Protein AF-A0AAD2CTQ0-F1 (afdb_monomer)

Organism: NCBI:txid2856

Solvent-accessible surface area (backbone atoms only — not comparable to full-atom values): 7839 Å² total; per-residue (Å²): 118,67,69,63,54,55,52,49,55,52,50,51,51,52,48,54,50,50,55,51,52,42,52,53,44,52,51,52,34,53,56,39,53,56,50,34,72,79,44,73,81,45,61,66,50,56,47,50,40,54,53,41,53,52,50,40,54,52,51,49,55,51,49,53,52,50,40,51,54,40,39,73,75,71,44,95,62,76,82,55,66,67,70,72,66,58,81,77,80,79,75,65,82,69,64,93,64,73,72,68,76,76,77,79,84,76,81,84,75,86,72,79,84,83,82,74,88,76,86,82,88,86,90,135

Sequence (124 aa):
MEVAQGNLLLMEATYLELVSNIRALVQSNQDLEEALTAEPNDLDFQQAVKENTYIVLKKREQLVNLVTDMRRMGGNIDIPPDIQQMNLDLKGTAGDVTQEPVVANNLVRVEEEGTGGEEEGVYL

Radius of gyration: 32.65 Å; Cα contacts (8 Å, |Δi|>4): 57; chains: 1; bounding box: 119×20×51 Å

Structure (mmCIF, N/CA/C/O backbone):
data_AF-A0AAD2CTQ0-F1
#
_entry.id   AF-A0AAD2CTQ0-F1
#
loop_
_atom_site.group_PDB
_atom_site.id
_atom_site.type_symbol
_atom_site.label_atom_id
_atom_site.label_alt_id
_atom_site.label_comp_id
_atom_site.label_asym_id
_atom_site.label_entity_id
_atom_site.label_seq_id
_atom_site.pdbx_PDB_ins_code
_atom_site.Cartn_x
_atom_site.Cartn_y
_atom_site.Cartn_z
_atom_site.occupancy
_atom_site.B_iso_or_equiv
_atom_site.auth_seq_id
_atom_site.auth_comp_id
_atom_site.auth_asym_id
_atom_site.auth_atom_id
_atom_site.pdbx_PDB_model_num
ATOM 1 N N . MET A 1 1 ? 19.717 5.830 -28.059 1.00 56.06 1 MET A N 1
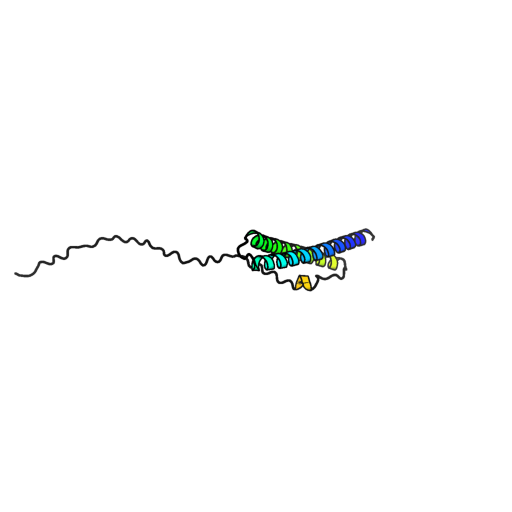ATOM 2 C CA . MET A 1 1 ? 19.821 4.582 -27.272 1.00 56.06 1 MET A CA 1
ATOM 3 C C . MET A 1 1 ? 19.869 4.875 -25.767 1.00 56.06 1 MET A C 1
ATOM 5 O O . MET A 1 1 ? 19.198 4.172 -25.032 1.00 56.06 1 MET A O 1
ATOM 9 N N . GLU A 1 2 ? 20.522 5.957 -25.314 1.00 60.03 2 GLU A N 1
ATOM 10 C CA . GLU A 1 2 ? 20.575 6.365 -23.887 1.00 60.03 2 GLU A CA 1
ATOM 11 C C . GLU A 1 2 ? 19.223 6.739 -23.247 1.00 60.03 2 GLU A C 1
ATOM 13 O O . GLU A 1 2 ? 18.988 6.419 -22.087 1.00 60.03 2 GLU A O 1
ATOM 18 N N . VAL A 1 3 ? 18.296 7.357 -23.992 1.00 63.41 3 VAL A N 1
ATOM 19 C CA . VAL A 1 3 ? 16.990 7.795 -23.446 1.00 63.41 3 VAL A CA 1
ATOM 20 C C . VAL A 1 3 ? 16.136 6.616 -22.952 1.00 63.41 3 VAL A C 1
ATOM 22 O O . VAL A 1 3 ? 15.470 6.716 -21.928 1.00 63.41 3 VAL A O 1
ATOM 25 N N . ALA A 1 4 ? 16.188 5.474 -23.644 1.00 62.91 4 ALA A N 1
ATOM 26 C CA . ALA A 1 4 ? 15.437 4.280 -23.253 1.00 62.91 4 ALA A CA 1
ATOM 27 C C . ALA A 1 4 ? 15.996 3.636 -21.969 1.00 62.91 4 ALA A C 1
ATOM 29 O O . ALA A 1 4 ? 15.225 3.166 -21.138 1.00 62.91 4 ALA A O 1
ATOM 30 N N . GLN A 1 5 ? 17.321 3.668 -21.778 1.00 62.62 5 GLN A N 1
ATOM 31 C CA . GLN A 1 5 ? 17.966 3.197 -20.547 1.00 62.62 5 GLN A CA 1
ATOM 32 C C . GLN A 1 5 ? 17.671 4.112 -19.353 1.00 62.62 5 GLN A C 1
ATOM 34 O O . GLN A 1 5 ? 17.350 3.611 -18.279 1.00 62.62 5 GLN A O 1
ATOM 39 N N . GLY A 1 6 ? 17.718 5.436 -19.537 1.00 69.62 6 GLY A N 1
ATOM 40 C CA . GLY A 1 6 ? 17.363 6.391 -18.480 1.00 69.62 6 GLY A CA 1
ATOM 41 C C . GLY A 1 6 ? 15.912 6.244 -18.007 1.00 69.62 6 GLY A C 1
ATOM 42 O O . GLY A 1 6 ? 15.646 6.276 -16.807 1.00 69.62 6 GLY A O 1
ATOM 43 N N . ASN A 1 7 ? 14.985 5.998 -18.938 1.00 79.50 7 ASN A N 1
ATOM 44 C CA . ASN A 1 7 ? 13.576 5.771 -18.614 1.00 79.50 7 ASN A CA 1
ATOM 45 C C . ASN A 1 7 ? 13.351 4.461 -17.846 1.00 79.50 7 ASN A C 1
ATOM 47 O O . ASN A 1 7 ? 12.545 4.438 -16.919 1.00 79.50 7 ASN A O 1
ATOM 51 N N . LEU A 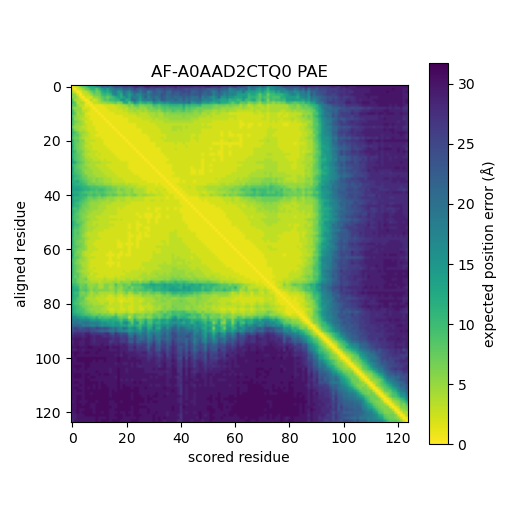1 8 ? 14.076 3.390 -18.185 1.00 83.00 8 LEU A N 1
ATOM 52 C CA . LEU A 1 8 ? 13.964 2.116 -17.472 1.00 83.00 8 LEU A CA 1
ATOM 53 C C . LEU A 1 8 ? 14.471 2.226 -16.027 1.00 83.00 8 LEU A C 1
ATOM 55 O O . LEU A 1 8 ? 13.784 1.777 -15.115 1.00 83.00 8 LEU A O 1
ATOM 59 N N . LEU A 1 9 ? 15.614 2.887 -15.808 1.00 86.25 9 LEU A N 1
ATOM 60 C CA . LEU A 1 9 ? 16.168 3.110 -14.465 1.00 86.25 9 LEU A CA 1
ATOM 61 C C . LEU A 1 9 ? 15.227 3.935 -13.578 1.00 86.25 9 LEU A C 1
ATOM 63 O O . LEU A 1 9 ? 15.067 3.641 -12.394 1.00 86.25 9 LEU A O 1
ATOM 67 N N . LEU A 1 10 ? 14.574 4.954 -14.147 1.00 89.00 10 LEU A N 1
ATOM 68 C CA . LEU A 1 10 ? 13.582 5.739 -13.415 1.00 89.00 10 LEU A CA 1
ATOM 69 C C . LEU A 1 10 ? 12.382 4.873 -13.006 1.00 89.00 10 LEU A C 1
ATOM 71 O O . LEU A 1 10 ? 11.926 4.953 -11.869 1.00 89.00 10 LEU A O 1
ATOM 75 N N . MET A 1 11 ? 11.907 4.010 -13.905 1.00 90.06 11 MET A N 1
ATOM 76 C CA . MET A 1 11 ? 10.794 3.101 -13.622 1.00 90.06 11 MET A CA 1
ATOM 77 C C . MET A 1 11 ? 11.160 2.034 -12.586 1.00 90.06 11 MET A C 1
ATOM 79 O O . MET A 1 11 ? 10.335 1.723 -11.731 1.00 90.06 11 MET A O 1
ATOM 83 N N . GLU A 1 12 ? 12.396 1.530 -12.592 1.00 89.81 12 GLU A N 1
ATOM 84 C CA . GLU A 1 12 ? 12.913 0.645 -11.539 1.00 89.81 12 GLU A CA 1
ATOM 85 C C . GLU A 1 12 ? 12.948 1.340 -10.171 1.00 89.81 12 GLU A C 1
ATOM 87 O O . GLU A 1 12 ? 12.527 0.755 -9.170 1.00 89.81 12 GLU A O 1
ATOM 92 N N . ALA A 1 13 ? 13.383 2.602 -10.113 1.00 92.88 13 ALA A N 1
ATOM 93 C CA . ALA A 1 13 ? 13.364 3.378 -8.874 1.00 92.88 13 ALA A CA 1
ATOM 94 C C . ALA A 1 13 ? 11.930 3.576 -8.353 1.00 92.88 13 ALA A C 1
ATOM 96 O O . ALA A 1 13 ? 11.658 3.313 -7.180 1.00 92.88 13 ALA A O 1
ATOM 97 N N . THR A 1 14 ? 10.993 3.952 -9.231 1.00 93.56 14 THR A N 1
ATOM 98 C CA . THR A 1 14 ? 9.569 4.080 -8.880 1.00 93.56 14 THR A CA 1
ATOM 99 C C . THR A 1 14 ? 8.970 2.746 -8.431 1.00 93.56 14 THR A C 1
ATOM 101 O O . THR A 1 14 ? 8.162 2.711 -7.503 1.00 93.56 14 THR A O 1
ATOM 104 N N . TYR A 1 15 ? 9.377 1.632 -9.042 1.00 95.12 15 TYR A N 1
ATOM 105 C CA . TYR A 1 15 ? 8.950 0.296 -8.634 1.00 95.12 15 TYR A CA 1
ATOM 106 C C . TYR A 1 15 ? 9.376 -0.005 -7.192 1.00 95.12 15 TYR A C 1
ATOM 108 O O . TYR A 1 15 ? 8.539 -0.393 -6.374 1.00 95.12 15 TYR A O 1
ATOM 116 N N . LEU A 1 16 ? 10.651 0.217 -6.858 1.00 94.88 16 LEU A N 1
ATOM 117 C CA . LEU A 1 16 ? 11.173 -0.025 -5.509 1.00 94.88 16 LEU A CA 1
ATOM 118 C C . LEU A 1 16 ? 10.484 0.864 -4.470 1.00 94.88 16 LEU A C 1
ATOM 120 O O . LEU A 1 16 ? 10.126 0.392 -3.389 1.00 94.88 16 LEU A O 1
ATOM 124 N N . GLU A 1 17 ? 10.248 2.128 -4.815 1.00 95.38 17 GLU A N 1
ATOM 125 C CA . GLU A 1 17 ? 9.529 3.070 -3.964 1.00 95.38 17 GLU A CA 1
ATOM 126 C C . GLU A 1 17 ? 8.085 2.614 -3.703 1.00 95.38 17 GLU A C 1
ATOM 128 O O . GLU A 1 17 ? 7.633 2.599 -2.556 1.00 95.38 17 GLU A O 1
ATOM 133 N N . LEU A 1 18 ? 7.350 2.203 -4.743 1.00 94.62 18 LEU A N 1
ATOM 134 C CA . LEU A 1 18 ? 5.977 1.713 -4.599 1.00 94.62 18 LEU A CA 1
ATOM 135 C C . LEU A 1 18 ? 5.911 0.459 -3.727 1.00 94.62 18 LEU A C 1
ATOM 137 O O . LEU A 1 18 ? 5.073 0.391 -2.827 1.00 94.62 18 LEU A O 1
ATOM 141 N N . VAL A 1 19 ? 6.809 -0.502 -3.952 1.00 95.69 19 VAL A N 1
ATOM 142 C CA . VAL A 1 19 ? 6.912 -1.726 -3.147 1.00 95.69 19 VAL A CA 1
ATOM 143 C C . VAL A 1 19 ? 7.184 -1.393 -1.678 1.00 95.69 19 VAL A C 1
ATOM 145 O O . VAL A 1 19 ? 6.500 -1.914 -0.795 1.00 95.69 19 VAL A O 1
ATOM 148 N N . SER A 1 20 ? 8.141 -0.500 -1.400 1.00 95.88 20 SER A N 1
ATOM 149 C CA . SER A 1 20 ? 8.464 -0.092 -0.027 1.00 95.88 20 SER A CA 1
ATOM 150 C C . SER A 1 20 ? 7.288 0.613 0.647 1.00 95.88 20 SER A C 1
ATOM 152 O O . SER A 1 20 ? 6.965 0.313 1.794 1.00 95.88 20 SER A O 1
ATOM 154 N N . ASN A 1 21 ? 6.614 1.514 -0.069 1.00 95.69 21 ASN A N 1
ATOM 155 C CA . ASN A 1 21 ? 5.467 2.250 0.457 1.00 95.69 21 ASN A CA 1
ATOM 156 C C . ASN A 1 21 ? 4.290 1.326 0.782 1.00 95.69 21 ASN A C 1
ATOM 158 O O . ASN A 1 21 ? 3.646 1.492 1.814 1.00 95.69 21 ASN A O 1
ATOM 162 N N . ILE A 1 22 ? 4.012 0.342 -0.080 1.00 94.81 22 ILE A N 1
ATOM 163 C CA . ILE A 1 22 ? 2.974 -0.663 0.176 1.00 94.81 22 ILE A CA 1
ATOM 164 C C . ILE A 1 22 ? 3.286 -1.428 1.466 1.00 94.81 22 ILE A C 1
ATOM 166 O O . ILE A 1 22 ? 2.413 -1.555 2.320 1.00 94.81 22 ILE A O 1
ATOM 170 N N . ARG A 1 23 ? 4.529 -1.892 1.637 1.00 94.69 23 ARG A N 1
ATOM 171 C CA . ARG A 1 23 ? 4.945 -2.622 2.845 1.00 94.69 23 ARG A CA 1
ATOM 172 C C . ARG A 1 23 ? 4.817 -1.775 4.107 1.00 94.69 23 ARG A C 1
ATOM 174 O O . ARG A 1 23 ? 4.293 -2.264 5.100 1.00 94.69 23 ARG A O 1
ATOM 181 N N . ALA A 1 24 ? 5.242 -0.514 4.052 1.00 94.75 24 ALA A N 1
ATOM 182 C CA . ALA A 1 24 ? 5.140 0.401 5.185 1.00 94.75 24 ALA A CA 1
ATOM 183 C C . ALA A 1 24 ? 3.682 0.637 5.613 1.00 94.75 24 ALA A C 1
ATOM 185 O O . ALA A 1 24 ? 3.379 0.604 6.801 1.00 94.75 24 ALA A O 1
ATOM 186 N N . LEU A 1 25 ? 2.767 0.819 4.656 1.00 94.12 25 LEU A N 1
ATOM 187 C CA . LEU A 1 25 ? 1.342 0.997 4.950 1.00 94.12 25 LEU A CA 1
ATOM 188 C C . LEU A 1 25 ? 0.700 -0.265 5.531 1.00 94.12 25 LEU A C 1
ATOM 190 O O . LEU A 1 25 ? -0.125 -0.172 6.433 1.00 94.12 25 LEU A O 1
ATOM 194 N N . VAL A 1 26 ? 1.080 -1.444 5.037 1.00 92.69 26 VAL A N 1
ATOM 195 C CA . VAL A 1 26 ? 0.576 -2.710 5.585 1.00 92.69 26 VAL A CA 1
ATOM 196 C C . VAL A 1 26 ? 1.081 -2.938 7.002 1.00 92.69 26 VAL A C 1
ATOM 198 O O . VAL A 1 26 ? 0.284 -3.313 7.855 1.00 92.69 26 VAL A O 1
ATOM 201 N N . GLN A 1 27 ? 2.355 -2.653 7.277 1.00 93.44 27 GLN A N 1
ATOM 202 C CA . GLN A 1 27 ? 2.872 -2.703 8.643 1.00 93.44 27 GLN A CA 1
ATOM 203 C C . GLN A 1 27 ? 2.132 -1.710 9.545 1.00 93.44 27 GLN A C 1
ATOM 205 O O . GLN A 1 27 ? 1.658 -2.089 10.607 1.00 93.44 27 GLN A O 1
ATOM 210 N N . SER A 1 28 ? 1.933 -0.472 9.082 1.00 94.88 28 SER A N 1
ATOM 211 C CA . SER A 1 28 ? 1.165 0.527 9.829 1.00 94.88 28 SER A CA 1
ATOM 212 C C . SER A 1 28 ? -0.259 0.059 10.134 1.00 94.88 28 SER A C 1
ATOM 214 O O . SER A 1 28 ? -0.773 0.378 11.199 1.00 94.88 28 SER A O 1
ATOM 216 N N . ASN A 1 29 ? -0.904 -0.684 9.231 1.00 93.56 29 ASN A N 1
ATOM 217 C CA . ASN A 1 29 ? -2.220 -1.261 9.502 1.00 93.56 29 ASN A CA 1
ATOM 218 C C . ASN A 1 29 ? -2.174 -2.368 10.540 1.00 93.56 29 ASN A C 1
ATOM 220 O O . ASN A 1 29 ? -3.057 -2.406 11.383 1.00 93.56 29 ASN A O 1
ATOM 224 N N . GLN A 1 30 ? -1.161 -3.232 10.505 1.00 92.38 30 GLN A N 1
ATOM 225 C CA . GLN A 1 30 ? -0.986 -4.263 11.528 1.00 92.38 30 GLN A CA 1
ATOM 226 C C . GLN A 1 30 ? -0.807 -3.636 12.914 1.00 92.38 30 GLN A C 1
ATOM 228 O O . GLN A 1 30 ? -1.459 -4.064 13.861 1.00 92.38 30 GLN A O 1
ATOM 233 N N . ASP A 1 31 ? -0.004 -2.575 13.010 1.00 94.06 31 ASP A N 1
ATOM 234 C CA . ASP A 1 31 ? 0.228 -1.859 14.266 1.00 94.06 31 ASP A CA 1
ATOM 235 C C . ASP A 1 31 ? -1.064 -1.179 14.776 1.00 94.06 31 ASP A C 1
ATOM 237 O O . ASP A 1 31 ? -1.369 -1.208 15.968 1.00 94.06 31 ASP A O 1
ATOM 241 N N . LEU A 1 32 ? -1.863 -0.594 13.873 1.00 93.38 32 LEU A N 1
ATOM 242 C CA . LEU A 1 32 ? -3.162 0.004 14.210 1.00 93.38 32 LEU A CA 1
ATOM 243 C C . LEU A 1 32 ? -4.209 -1.047 14.602 1.00 93.38 32 LEU A C 1
ATOM 245 O O . LEU A 1 32 ? -4.991 -0.823 15.523 1.00 93.38 32 LEU A O 1
ATOM 249 N N . GLU A 1 33 ? -4.237 -2.193 13.924 1.00 92.06 33 GLU A N 1
ATOM 250 C CA . GLU A 1 33 ? -5.108 -3.316 14.274 1.00 92.06 33 GLU A CA 1
ATOM 251 C C . GLU A 1 33 ? -4.745 -3.886 15.649 1.00 92.06 33 GLU A C 1
ATOM 253 O O . GLU A 1 33 ? -5.645 -4.186 16.433 1.00 92.06 33 GLU A O 1
ATOM 258 N N . GLU A 1 34 ? -3.453 -3.971 15.982 1.00 93.81 34 GLU A N 1
ATOM 259 C CA . GLU A 1 34 ? -2.994 -4.338 17.323 1.00 93.81 34 GLU A CA 1
ATOM 260 C C . GLU A 1 34 ? -3.455 -3.309 18.365 1.00 93.81 34 GLU A C 1
ATOM 262 O O . GLU A 1 34 ? -4.017 -3.695 19.392 1.00 93.81 34 GLU A O 1
ATOM 267 N N . ALA A 1 35 ? -3.327 -2.009 18.088 1.00 92.44 35 ALA A N 1
ATOM 268 C CA . ALA A 1 35 ? -3.830 -0.957 18.975 1.00 92.44 35 ALA A CA 1
ATOM 269 C C . ALA A 1 35 ? -5.357 -1.040 19.181 1.00 92.44 35 ALA A C 1
ATOM 271 O O . ALA A 1 35 ? -5.841 -0.909 20.307 1.00 92.44 35 ALA A O 1
ATOM 272 N N . LEU A 1 36 ? -6.120 -1.362 18.131 1.00 92.38 36 LEU A N 1
ATOM 273 C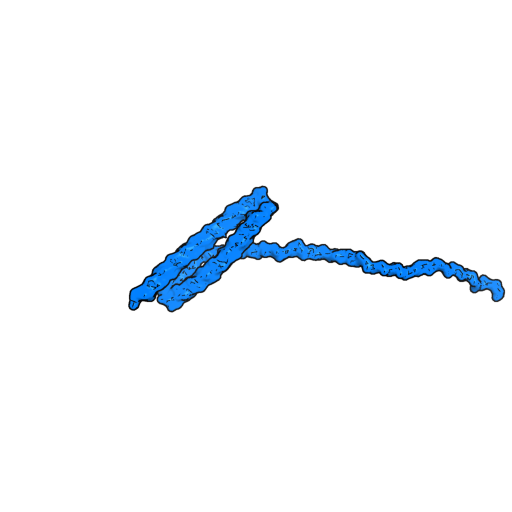 CA . LEU A 1 36 ? -7.567 -1.594 18.207 1.00 92.38 36 LEU A CA 1
ATOM 274 C C . LEU A 1 36 ? -7.940 -2.819 19.054 1.00 92.38 36 LEU A C 1
ATOM 276 O O . LEU A 1 36 ? -9.065 -2.894 19.541 1.00 92.38 36 LEU A O 1
ATOM 280 N N . THR A 1 37 ? -7.035 -3.777 19.283 1.00 92.62 37 THR A N 1
ATOM 281 C CA . THR A 1 37 ? -7.317 -4.857 20.246 1.00 92.62 37 THR A CA 1
ATOM 282 C C . THR A 1 37 ? -7.384 -4.341 21.684 1.00 92.62 37 THR A C 1
ATOM 284 O O . THR A 1 37 ? -8.173 -4.855 22.480 1.00 92.62 37 THR A O 1
ATOM 287 N N . ALA A 1 38 ? -6.592 -3.314 22.010 1.00 94.31 38 ALA A N 1
ATOM 288 C CA . ALA A 1 38 ? -6.606 -2.651 23.309 1.00 94.31 38 ALA A CA 1
ATOM 289 C C . ALA A 1 38 ? -7.731 -1.608 23.400 1.00 94.31 38 ALA A C 1
ATOM 291 O O . ALA A 1 38 ? -8.400 -1.512 24.430 1.00 94.31 38 ALA A O 1
ATOM 292 N N . GLU A 1 39 ? -7.972 -0.867 22.316 1.00 93.38 39 GLU A N 1
ATOM 293 C CA . GLU A 1 39 ? -8.950 0.224 22.245 1.00 93.38 39 GLU A CA 1
ATOM 294 C C . GLU A 1 39 ? -9.923 0.032 21.064 1.00 93.38 39 GLU A C 1
ATOM 296 O O . GLU A 1 39 ? -9.879 0.762 20.075 1.00 93.38 39 GLU A O 1
ATOM 301 N N . PRO A 1 40 ? -10.855 -0.940 21.138 1.00 90.38 40 PRO A N 1
ATOM 302 C CA . PRO A 1 40 ? -11.665 -1.354 19.985 1.00 90.38 40 PRO A CA 1
ATOM 303 C C . PRO A 1 40 ? -12.641 -0.294 19.475 1.00 90.38 4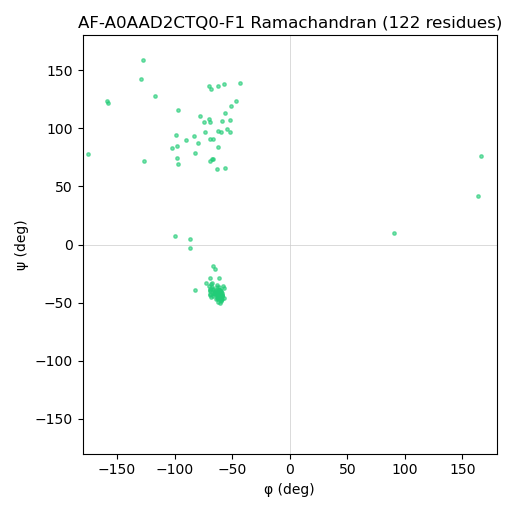0 PRO A C 1
ATOM 305 O O . PRO A 1 40 ? -13.111 -0.387 18.343 1.00 90.38 40 PRO A O 1
ATOM 308 N N . ASN A 1 41 ? -12.954 0.708 20.294 1.00 92.25 41 ASN A N 1
ATOM 309 C CA . ASN A 1 41 ? -13.885 1.782 19.953 1.00 92.25 41 ASN A CA 1
ATOM 310 C C . ASN A 1 41 ? -13.177 3.070 19.512 1.00 92.25 41 ASN A C 1
ATOM 312 O O . ASN A 1 41 ? -13.851 4.086 19.341 1.00 92.25 41 ASN A O 1
ATOM 316 N N . ASP A 1 42 ? -11.851 3.047 19.345 1.00 94.69 42 ASP A N 1
ATOM 317 C CA . ASP A 1 42 ? -11.118 4.189 18.811 1.00 94.69 42 ASP A CA 1
ATOM 318 C C . ASP A 1 42 ? -11.458 4.370 17.321 1.00 94.69 42 ASP A C 1
ATOM 320 O O . ASP A 1 42 ? -11.050 3.597 16.448 1.00 94.69 42 ASP A O 1
ATOM 324 N N . LEU A 1 43 ? -12.275 5.385 17.036 1.00 93.75 43 LEU A N 1
ATOM 325 C CA . LEU A 1 43 ? -12.739 5.681 15.684 1.00 93.75 43 LEU A CA 1
ATOM 326 C C . LEU A 1 43 ? -11.612 6.203 14.786 1.00 93.75 43 LEU A C 1
ATOM 328 O O . LEU A 1 43 ? -11.664 5.964 13.577 1.00 93.75 43 LEU A O 1
ATOM 332 N N . ASP A 1 44 ? -10.602 6.863 15.356 1.00 94.75 44 ASP A N 1
ATOM 333 C CA . ASP A 1 44 ? -9.474 7.406 14.602 1.00 94.75 44 ASP A CA 1
ATOM 334 C C . ASP A 1 44 ? -8.608 6.256 14.075 1.00 94.75 44 ASP A C 1
ATOM 336 O O . ASP A 1 44 ? -8.267 6.225 12.889 1.00 94.75 44 ASP A O 1
ATOM 340 N N . PHE A 1 45 ? -8.339 5.240 14.902 1.00 91.56 45 PHE A N 1
ATOM 341 C CA . PHE A 1 45 ? -7.636 4.031 14.464 1.00 91.56 45 PHE A CA 1
ATOM 342 C C . PHE A 1 45 ? -8.444 3.223 13.447 1.00 91.56 45 PHE A C 1
ATOM 344 O O . PHE A 1 45 ? -7.897 2.803 12.424 1.00 91.56 45 PHE A O 1
ATOM 351 N N . GLN A 1 46 ? -9.753 3.050 13.658 1.00 91.69 46 GLN A N 1
ATOM 352 C CA . GLN A 1 46 ? -10.610 2.370 12.679 1.00 91.69 46 GLN A CA 1
ATOM 353 C C . GLN A 1 46 ? -10.616 3.087 11.322 1.00 91.69 46 GLN A C 1
ATOM 355 O O . GLN A 1 46 ? -10.594 2.437 10.271 1.00 91.69 46 GLN A O 1
ATOM 360 N N . GLN A 1 47 ? -10.666 4.421 11.324 1.00 93.12 47 GLN A N 1
ATOM 361 C CA . GLN A 1 47 ? -10.623 5.214 10.102 1.00 93.12 47 GLN A CA 1
ATOM 362 C C . GLN A 1 47 ? -9.251 5.119 9.427 1.00 93.12 47 GLN A C 1
ATOM 364 O O . GLN A 1 47 ? -9.194 4.854 8.225 1.00 93.12 47 GLN A O 1
ATOM 369 N N . ALA A 1 48 ? -8.162 5.238 10.188 1.00 93.19 48 ALA A N 1
ATOM 370 C CA . ALA A 1 48 ? -6.801 5.136 9.670 1.00 93.19 48 ALA A CA 1
ATOM 371 C C . ALA A 1 48 ? -6.539 3.782 8.987 1.00 93.19 48 ALA A C 1
ATOM 373 O O . ALA A 1 48 ? -6.020 3.753 7.870 1.00 93.19 48 ALA A O 1
ATOM 374 N N . VAL A 1 49 ? -6.979 2.663 9.583 1.00 92.75 49 VAL A N 1
ATOM 375 C CA . VAL A 1 49 ? -6.866 1.325 8.967 1.00 92.75 49 VAL A CA 1
ATOM 376 C C . VAL A 1 49 ? -7.599 1.268 7.625 1.00 92.75 49 VAL A C 1
ATOM 378 O O . VAL A 1 49 ? -7.057 0.761 6.635 1.00 92.75 49 VAL A O 1
ATOM 381 N N . LYS A 1 50 ? -8.820 1.814 7.549 1.00 91.19 50 LYS A N 1
ATOM 382 C CA . LYS A 1 50 ? -9.607 1.849 6.303 1.00 91.19 50 LYS A CA 1
ATOM 383 C C . LYS A 1 50 ? -8.932 2.698 5.228 1.00 91.19 50 LYS A C 1
ATOM 385 O O . LYS A 1 50 ? -8.820 2.253 4.083 1.00 91.19 50 LYS A O 1
ATOM 390 N N . GLU A 1 51 ? -8.475 3.894 5.584 1.00 93.69 51 GLU A N 1
ATOM 391 C CA . GLU A 1 51 ? -7.802 4.813 4.662 1.00 93.69 51 GLU A CA 1
ATOM 392 C C . GLU A 1 51 ? -6.512 4.206 4.115 1.00 93.69 51 GLU A C 1
ATOM 394 O O . GLU A 1 51 ? -6.321 4.131 2.899 1.00 93.69 51 GLU A O 1
ATOM 399 N N . ASN A 1 52 ? -5.666 3.675 4.992 1.00 93.25 52 ASN A N 1
ATOM 400 C CA . ASN A 1 52 ? -4.442 2.995 4.598 1.00 93.25 52 ASN A CA 1
ATOM 401 C C . ASN A 1 52 ? -4.727 1.778 3.712 1.00 93.25 52 ASN A C 1
ATOM 403 O O . ASN A 1 52 ? -4.068 1.605 2.688 1.00 93.25 52 ASN A O 1
ATOM 407 N N . THR A 1 53 ? -5.743 0.968 4.037 1.00 91.69 53 THR A N 1
ATOM 408 C CA . THR A 1 53 ? -6.147 -0.184 3.208 1.00 91.69 53 THR A CA 1
ATOM 409 C C . THR A 1 53 ? -6.525 0.264 1.795 1.00 91.69 53 THR A C 1
ATOM 411 O O . THR A 1 53 ? -6.080 -0.325 0.805 1.00 91.69 53 THR A O 1
ATOM 414 N N . TYR A 1 54 ? -7.291 1.352 1.678 1.00 91.81 54 TYR A N 1
ATOM 415 C CA . TYR A 1 54 ? -7.635 1.944 0.388 1.00 91.81 54 TYR A CA 1
ATOM 416 C C . TYR A 1 54 ? -6.396 2.445 -0.375 1.00 91.81 54 TYR A C 1
ATOM 418 O O . TYR A 1 54 ? -6.249 2.171 -1.571 1.00 91.81 54 TYR A O 1
ATOM 426 N N . ILE A 1 55 ? -5.469 3.129 0.303 1.00 93.81 55 ILE A N 1
ATOM 427 C CA . ILE A 1 55 ? -4.223 3.618 -0.306 1.00 93.81 55 ILE A CA 1
ATOM 428 C C . ILE A 1 55 ? -3.363 2.447 -0.799 1.00 93.81 55 ILE A C 1
ATOM 430 O O . ILE A 1 55 ? -2.816 2.519 -1.903 1.00 93.81 55 ILE A O 1
ATOM 434 N N . VAL A 1 56 ? -3.268 1.354 -0.037 1.00 92.62 56 VAL A N 1
ATOM 435 C CA . VAL A 1 56 ? -2.538 0.148 -0.451 1.00 92.62 56 VAL A CA 1
ATOM 436 C C . VAL A 1 56 ? -3.130 -0.422 -1.737 1.00 92.62 56 VAL A C 1
ATOM 438 O O . VAL A 1 56 ? -2.379 -0.703 -2.672 1.00 92.62 56 VAL A O 1
ATOM 441 N N . LEU A 1 57 ? -4.457 -0.547 -1.836 1.00 90.94 57 LEU A N 1
ATOM 442 C CA . LEU A 1 57 ? -5.111 -1.029 -3.058 1.00 90.94 57 LEU A CA 1
ATOM 443 C C . LEU A 1 57 ? -4.783 -0.150 -4.267 1.00 90.94 57 LEU A C 1
ATOM 445 O O . LEU A 1 57 ? -4.435 -0.665 -5.331 1.00 90.94 57 LEU A O 1
ATOM 449 N N . LYS A 1 58 ? -4.813 1.176 -4.095 1.00 93.00 58 LYS A N 1
ATOM 450 C CA . LYS A 1 58 ? -4.456 2.117 -5.163 1.00 93.00 58 LYS A CA 1
ATOM 451 C C . LYS A 1 58 ? -2.992 2.029 -5.572 1.00 93.00 58 LYS A C 1
ATOM 453 O O . LYS A 1 58 ? -2.689 2.031 -6.764 1.00 93.00 58 LYS A O 1
ATOM 458 N N . LYS A 1 59 ? -2.076 1.885 -4.618 1.00 93.38 59 LYS A N 1
ATOM 459 C CA . LYS A 1 59 ? -0.652 1.696 -4.919 1.00 93.38 59 LYS A CA 1
ATOM 460 C C . LYS A 1 59 ? -0.378 0.342 -5.580 1.00 93.38 59 LYS A C 1
ATOM 462 O O . LYS A 1 59 ? 0.479 0.270 -6.456 1.00 93.38 59 LYS A O 1
ATOM 467 N N . ARG A 1 60 ? -1.120 -0.716 -5.233 1.00 92.50 60 ARG A N 1
ATOM 468 C CA . ARG A 1 60 ? -1.041 -2.019 -5.921 1.00 92.50 60 ARG A CA 1
ATOM 469 C C . ARG A 1 60 ? -1.475 -1.911 -7.379 1.00 92.50 60 ARG A C 1
ATOM 471 O O . ARG A 1 60 ? -0.781 -2.430 -8.245 1.00 92.50 60 ARG A O 1
ATOM 478 N N . GLU A 1 61 ? -2.571 -1.207 -7.657 1.00 92.38 61 GLU A N 1
ATOM 479 C CA . GLU A 1 61 ? -3.023 -0.923 -9.027 1.00 92.38 61 GLU A CA 1
ATOM 480 C C . GLU A 1 61 ? -1.933 -0.187 -9.830 1.00 92.38 61 GLU A C 1
ATOM 482 O O . GLU A 1 61 ? -1.584 -0.594 -10.939 1.00 92.38 61 GLU A O 1
ATOM 487 N N . GLN A 1 62 ? -1.318 0.841 -9.237 1.00 93.81 62 GLN A N 1
ATOM 488 C CA . GLN A 1 62 ? -0.190 1.561 -9.842 1.00 93.81 62 GLN A CA 1
ATOM 489 C C . GLN A 1 62 ? 1.015 0.648 -10.106 1.00 93.81 62 GLN A C 1
ATOM 491 O O . GLN A 1 62 ? 1.605 0.713 -11.183 1.00 93.81 62 GLN A O 1
ATOM 496 N N . LEU A 1 63 ? 1.356 -0.227 -9.156 1.00 94.12 63 LEU A N 1
ATOM 497 C CA . LEU A 1 63 ? 2.458 -1.178 -9.288 1.00 94.12 63 LEU A CA 1
ATOM 498 C C . LEU A 1 63 ? 2.215 -2.184 -10.424 1.00 94.12 63 LEU A C 1
ATOM 500 O O . LEU A 1 63 ? 3.133 -2.466 -11.190 1.00 94.12 63 LEU A O 1
ATOM 504 N N . VAL A 1 64 ? 0.986 -2.691 -10.571 1.00 93.12 64 VAL A N 1
ATOM 505 C CA . VAL A 1 64 ? 0.601 -3.589 -11.676 1.00 93.12 64 VAL A CA 1
ATOM 506 C C . VAL A 1 64 ? 0.798 -2.903 -13.026 1.00 93.12 64 VAL A C 1
ATOM 508 O O . VAL A 1 64 ? 1.384 -3.492 -13.940 1.00 93.12 64 VAL A O 1
ATOM 511 N N . ASN A 1 65 ? 0.336 -1.658 -13.151 1.00 93.25 65 ASN A N 1
ATOM 512 C CA . ASN A 1 65 ? 0.480 -0.884 -14.382 1.00 93.25 65 ASN A CA 1
ATOM 513 C C . ASN A 1 65 ? 1.959 -0.637 -14.704 1.00 93.25 65 ASN A C 1
ATOM 515 O O . ASN A 1 65 ? 2.397 -0.913 -15.819 1.00 93.25 65 ASN A O 1
ATOM 519 N N . LEU A 1 66 ? 2.746 -0.230 -13.704 1.00 93.56 66 LEU A N 1
ATOM 520 C CA . LEU A 1 66 ? 4.178 0.006 -13.860 1.00 93.56 66 LEU A CA 1
ATOM 521 C C . LEU A 1 66 ? 4.925 -1.258 -14.307 1.00 93.56 66 LEU A C 1
ATOM 523 O O . LEU A 1 66 ? 5.668 -1.213 -15.284 1.00 93.56 66 LEU A O 1
ATOM 527 N N . VAL A 1 67 ? 4.692 -2.398 -13.648 1.00 93.12 67 VAL A N 1
ATOM 528 C CA . VAL A 1 67 ? 5.293 -3.690 -14.026 1.00 93.12 67 VAL A CA 1
ATOM 529 C C . VAL A 1 67 ? 4.893 -4.087 -15.448 1.00 93.12 67 VAL A C 1
ATOM 531 O O . VAL A 1 67 ? 5.727 -4.566 -16.215 1.00 93.12 67 VAL A O 1
ATOM 534 N N . THR A 1 68 ? 3.636 -3.856 -15.834 1.00 92.19 68 THR A N 1
ATOM 535 C CA . THR A 1 68 ? 3.156 -4.131 -17.196 1.00 92.19 68 THR A CA 1
ATOM 536 C C . THR A 1 68 ? 3.911 -3.301 -18.232 1.00 92.19 68 THR A C 1
ATOM 538 O O . THR A 1 68 ? 4.351 -3.840 -19.250 1.00 92.19 68 THR A O 1
ATOM 541 N N . ASP A 1 69 ? 4.111 -2.011 -17.971 1.00 90.44 69 ASP A N 1
ATOM 542 C CA . ASP A 1 69 ? 4.842 -1.126 -18.876 1.00 90.44 69 ASP A CA 1
ATOM 543 C C . ASP A 1 69 ? 6.339 -1.462 -18.925 1.00 90.44 69 ASP A C 1
ATOM 545 O O . ASP A 1 69 ? 6.928 -1.501 -20.007 1.00 90.44 69 ASP A O 1
ATOM 549 N N . MET A 1 70 ? 6.944 -1.823 -17.790 1.00 89.81 70 MET A N 1
ATOM 550 C CA . MET A 1 70 ? 8.324 -2.318 -17.737 1.00 89.81 70 MET A CA 1
ATOM 551 C C . MET A 1 70 ? 8.505 -3.601 -18.556 1.00 89.81 70 MET A C 1
ATOM 553 O O . MET A 1 70 ? 9.445 -3.693 -19.348 1.00 89.81 70 MET A O 1
ATOM 557 N N . ARG A 1 71 ? 7.574 -4.560 -18.454 1.00 89.81 71 ARG A N 1
ATOM 558 C CA . ARG A 1 71 ? 7.591 -5.785 -19.272 1.00 89.81 71 ARG A CA 1
ATOM 559 C C . ARG A 1 71 ? 7.457 -5.494 -20.765 1.00 89.81 71 ARG A C 1
ATOM 561 O O . ARG A 1 71 ? 8.152 -6.112 -21.568 1.00 89.81 71 ARG A O 1
ATOM 568 N N . ARG A 1 72 ? 6.613 -4.531 -21.160 1.00 88.44 72 ARG A N 1
ATOM 569 C CA . ARG A 1 72 ? 6.462 -4.112 -22.571 1.00 88.44 72 ARG A CA 1
ATOM 570 C C . ARG A 1 72 ? 7.750 -3.545 -23.165 1.00 88.44 72 ARG A C 1
ATOM 572 O O . ARG A 1 72 ? 7.966 -3.684 -24.365 1.00 88.44 72 ARG A O 1
ATOM 579 N N . MET A 1 73 ? 8.610 -2.946 -22.344 1.00 85.88 73 MET A N 1
ATOM 580 C CA . MET A 1 73 ? 9.928 -2.457 -22.765 1.00 85.88 73 MET A CA 1
ATOM 581 C C . MET A 1 73 ? 11.033 -3.522 -22.693 1.00 85.88 73 MET A C 1
ATOM 583 O O . MET A 1 73 ? 12.195 -3.209 -22.944 1.00 85.88 73 MET A O 1
ATOM 587 N N . GLY A 1 74 ? 10.692 -4.774 -22.371 1.00 83.62 74 GLY A N 1
ATOM 588 C CA . GLY A 1 74 ? 11.642 -5.884 -22.272 1.00 83.62 74 GLY A CA 1
ATOM 589 C C . GLY A 1 74 ? 12.253 -6.080 -20.882 1.00 83.62 74 GLY A C 1
ATOM 590 O O . GLY A 1 74 ? 13.189 -6.865 -20.745 1.00 83.62 74 GLY A O 1
ATOM 591 N N . GLY A 1 75 ? 11.742 -5.397 -19.853 1.00 79.75 75 GLY A N 1
ATOM 592 C CA . GLY A 1 75 ? 12.131 -5.637 -18.465 1.00 79.75 75 GLY A CA 1
ATOM 593 C C . GLY A 1 75 ? 11.614 -6.986 -17.956 1.00 79.75 75 GLY A C 1
ATOM 594 O O . GLY A 1 75 ? 10.457 -7.340 -18.175 1.00 79.75 75 GLY A O 1
ATOM 595 N N . ASN A 1 76 ? 12.459 -7.732 -17.244 1.00 84.25 76 ASN A N 1
ATOM 596 C CA . ASN A 1 76 ? 12.070 -8.973 -16.571 1.00 84.25 76 ASN A CA 1
ATOM 597 C C . ASN A 1 76 ? 11.782 -8.692 -15.091 1.00 84.25 76 ASN A C 1
ATOM 599 O O . ASN A 1 76 ? 12.612 -8.969 -14.225 1.00 84.25 76 ASN A O 1
ATOM 603 N N . ILE A 1 77 ? 10.638 -8.061 -14.825 1.00 87.69 77 ILE A N 1
ATOM 604 C CA . ILE A 1 77 ? 10.209 -7.686 -13.478 1.00 87.69 77 ILE A CA 1
ATOM 605 C C . ILE A 1 77 ? 8.785 -8.174 -13.214 1.00 87.69 77 ILE A C 1
ATOM 607 O O . ILE A 1 77 ? 7.919 -8.136 -14.094 1.00 87.69 77 ILE A O 1
ATOM 611 N N . ASP A 1 78 ? 8.561 -8.615 -11.981 1.00 91.12 78 ASP A N 1
ATOM 612 C CA . ASP A 1 78 ? 7.297 -9.145 -11.488 1.00 91.12 78 ASP A CA 1
ATOM 613 C C . ASP A 1 78 ? 6.888 -8.420 -10.208 1.00 91.12 78 ASP A C 1
ATOM 615 O O . ASP A 1 78 ? 7.717 -7.856 -9.500 1.00 91.12 78 ASP A O 1
ATOM 619 N N . ILE A 1 79 ? 5.596 -8.461 -9.887 1.00 89.88 79 ILE A N 1
ATOM 620 C CA . ILE A 1 79 ? 5.099 -7.972 -8.598 1.00 89.88 79 ILE A CA 1
ATOM 621 C C . ILE A 1 79 ? 5.609 -8.916 -7.497 1.00 89.88 79 ILE A C 1
ATOM 623 O O . ILE A 1 79 ? 5.450 -10.129 -7.651 1.00 89.88 79 ILE A O 1
ATOM 627 N N . PRO A 1 80 ? 6.151 -8.414 -6.374 1.00 91.56 80 PRO A N 1
ATOM 628 C CA . PRO A 1 80 ? 6.627 -9.265 -5.288 1.00 91.56 80 PRO A CA 1
ATOM 629 C C . PRO A 1 80 ? 5.529 -10.196 -4.738 1.00 91.56 80 PRO A C 1
ATOM 631 O O . PRO A 1 80 ? 4.395 -9.739 -4.557 1.00 91.56 80 PRO A O 1
ATOM 634 N N . PRO A 1 81 ? 5.827 -11.480 -4.444 1.00 87.25 81 PRO A N 1
ATOM 635 C CA . PRO A 1 81 ? 4.827 -12.443 -3.975 1.00 87.25 81 PRO A CA 1
ATOM 636 C C . PRO A 1 81 ? 4.087 -12.005 -2.709 1.00 87.25 81 PRO A C 1
ATOM 638 O O . PRO A 1 81 ? 2.882 -12.211 -2.613 1.00 87.25 81 PRO A O 1
ATOM 641 N N . ASP A 1 82 ? 4.779 -11.350 -1.775 1.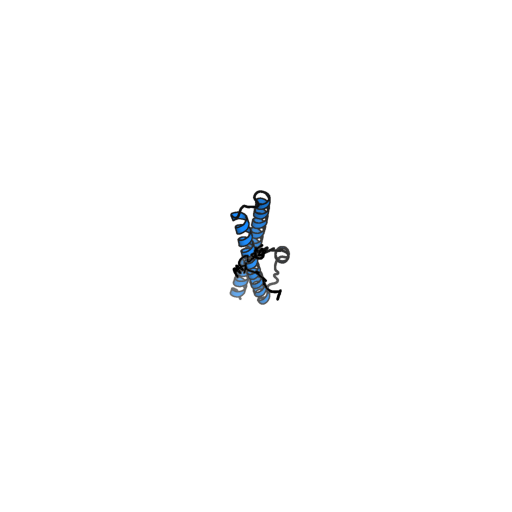00 86.69 82 ASP A N 1
ATOM 642 C CA . ASP A 1 82 ? 4.186 -10.801 -0.553 1.00 86.69 82 ASP A CA 1
ATOM 643 C C . ASP A 1 82 ? 3.087 -9.782 -0.873 1.00 86.69 82 ASP A C 1
ATOM 645 O O . ASP A 1 82 ? 2.003 -9.839 -0.304 1.00 86.69 82 ASP A O 1
ATOM 649 N N . ILE A 1 83 ? 3.315 -8.912 -1.859 1.00 85.81 83 ILE A N 1
ATOM 650 C CA . ILE A 1 83 ? 2.324 -7.924 -2.304 1.00 85.81 83 ILE A CA 1
ATOM 651 C C . ILE A 1 83 ? 1.183 -8.583 -3.085 1.00 85.81 83 ILE A C 1
ATOM 653 O O . ILE A 1 83 ? 0.043 -8.125 -3.007 1.00 85.81 83 ILE A O 1
ATOM 657 N N . GLN A 1 84 ? 1.448 -9.657 -3.833 1.00 83.50 84 GLN A N 1
ATOM 658 C CA . GLN A 1 84 ? 0.390 -10.413 -4.514 1.00 83.50 84 GLN A CA 1
ATOM 659 C C . GLN A 1 84 ? -0.548 -11.095 -3.510 1.00 83.50 84 GLN A C 1
ATOM 661 O O . GLN A 1 84 ? -1.765 -11.052 -3.688 1.00 83.50 84 GLN A O 1
ATOM 666 N N . GLN A 1 85 ? 0.026 -11.675 -2.455 1.00 80.56 85 GLN A N 1
ATOM 667 C CA . GLN A 1 85 ? -0.665 -12.472 -1.441 1.00 80.56 85 GLN A CA 1
ATOM 668 C C . GLN A 1 85 ? -1.255 -11.644 -0.292 1.00 80.56 85 GLN A C 1
ATOM 670 O O . GLN A 1 85 ? -1.924 -12.209 0.570 1.00 80.56 85 GLN A O 1
ATOM 675 N N . MET A 1 86 ? -1.044 -10.322 -0.266 1.00 78.12 86 MET A N 1
ATOM 676 C CA . MET A 1 86 ? -1.696 -9.437 0.703 1.00 78.12 86 MET A CA 1
ATOM 677 C C . MET A 1 86 ? -3.219 -9.539 0.572 1.00 78.12 86 MET A C 1
ATOM 679 O O . MET A 1 86 ? -3.813 -8.996 -0.369 1.00 78.12 86 MET A O 1
ATOM 683 N N . ASN A 1 87 ? -3.837 -10.210 1.543 1.00 65.31 87 ASN A N 1
ATOM 684 C CA . ASN A 1 87 ? -5.273 -10.166 1.776 1.00 65.31 87 ASN A CA 1
ATOM 685 C C . ASN A 1 87 ? -5.601 -8.820 2.415 1.00 65.31 87 ASN A C 1
ATOM 687 O O . ASN A 1 87 ? -5.281 -8.573 3.574 1.00 65.31 87 ASN A O 1
ATOM 691 N N . LEU A 1 88 ? -6.196 -7.935 1.624 1.00 64.81 88 LEU A N 1
ATOM 692 C CA . LEU A 1 88 ? -6.703 -6.656 2.096 1.00 64.81 88 LEU A CA 1
ATOM 693 C C . LEU A 1 88 ? -8.197 -6.841 2.307 1.00 64.81 88 LEU A C 1
ATOM 695 O O . LEU A 1 88 ? -8.982 -6.730 1.363 1.00 64.81 88 LEU A O 1
ATOM 699 N N . ASP A 1 89 ? -8.572 -7.169 3.538 1.00 59.44 89 ASP A N 1
ATOM 700 C CA . ASP A 1 89 ? -9.966 -7.159 3.947 1.00 59.44 89 ASP A CA 1
ATOM 701 C C . ASP A 1 89 ? -10.417 -5.698 3.996 1.00 59.44 89 ASP A C 1
ATOM 703 O O . ASP A 1 89 ? -10.357 -5.021 5.020 1.00 59.44 89 ASP A O 1
ATOM 707 N N . LEU A 1 90 ? -10.945 -5.203 2.875 1.00 52.50 90 LEU A N 1
ATOM 708 C CA . LEU A 1 90 ? -11.945 -4.150 2.935 1.00 52.50 90 LEU A CA 1
ATOM 709 C C . LEU A 1 90 ? -13.185 -4.773 3.578 1.00 52.50 90 LEU A C 1
ATOM 711 O O . LEU A 1 90 ? -14.190 -5.017 2.908 1.00 52.50 90 LEU A O 1
ATOM 715 N N . LYS A 1 91 ? -13.146 -5.017 4.892 1.00 46.50 91 LYS A N 1
ATOM 716 C CA . LYS A 1 91 ? -14.366 -5.062 5.691 1.00 46.50 91 LYS A CA 1
ATOM 717 C C . LYS A 1 91 ? -14.902 -3.642 5.703 1.00 46.50 91 LYS A C 1
ATOM 719 O O . LYS A 1 91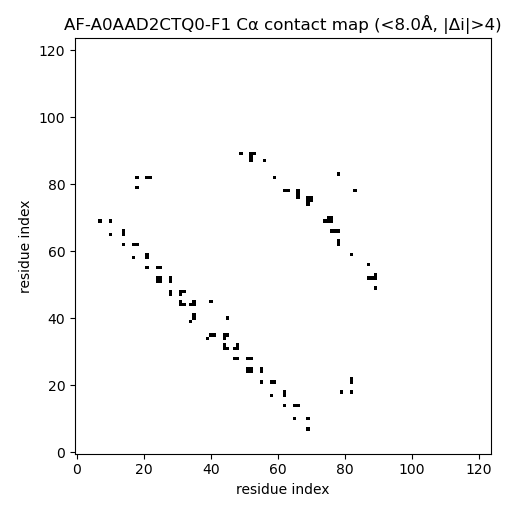 ? -14.781 -2.883 6.662 1.00 46.50 91 LYS A O 1
ATOM 724 N N . GLY A 1 92 ? -15.449 -3.263 4.551 1.00 39.75 92 GLY A N 1
ATOM 725 C CA . GLY A 1 92 ? -16.366 -2.170 4.444 1.00 39.75 92 GLY A CA 1
ATOM 726 C C . GLY A 1 92 ? -17.421 -2.441 5.492 1.00 39.75 92 GLY A C 1
ATOM 727 O O . GLY A 1 92 ? -18.120 -3.450 5.452 1.00 39.75 92 GLY A O 1
ATOM 728 N N . THR A 1 93 ? -17.521 -1.512 6.425 1.00 42.72 93 THR A N 1
ATOM 729 C CA . THR A 1 93 ? -18.766 -1.149 7.075 1.00 42.72 93 THR A CA 1
ATOM 730 C C . THR A 1 93 ? -19.773 -0.748 5.986 1.00 42.72 93 THR A C 1
ATOM 732 O O . THR A 1 93 ? -20.125 0.418 5.854 1.00 42.72 93 THR A O 1
ATOM 735 N N . ALA A 1 94 ? -20.184 -1.695 5.138 1.00 41.12 94 ALA A N 1
ATOM 736 C CA . ALA A 1 94 ? -21.531 -1.711 4.611 1.00 41.12 94 ALA A CA 1
ATOM 737 C C . ALA A 1 94 ? -22.356 -2.088 5.832 1.00 41.12 94 ALA A C 1
ATOM 739 O O . ALA A 1 94 ? -22.161 -3.165 6.388 1.00 41.12 94 ALA A O 1
ATOM 740 N N . GLY A 1 95 ? -23.092 -1.104 6.340 1.00 41.56 95 GLY A N 1
ATOM 741 C CA . GLY A 1 95 ? -23.615 -1.118 7.689 1.00 41.56 95 GLY A CA 1
ATOM 742 C C . GLY A 1 95 ? -24.199 -2.463 8.092 1.00 41.56 95 GLY A C 1
ATOM 743 O O . GLY A 1 95 ? -24.998 -3.057 7.367 1.00 41.56 95 GLY A O 1
ATOM 744 N N . ASP A 1 96 ? -23.904 -2.840 9.329 1.00 38.41 96 ASP A N 1
ATOM 745 C CA . ASP A 1 96 ? -24.909 -3.460 10.176 1.00 38.41 96 ASP A CA 1
ATOM 746 C C . ASP A 1 96 ? -26.028 -2.420 10.404 1.00 38.41 96 ASP A C 1
ATOM 748 O O . ASP A 1 96 ? -26.216 -1.846 11.467 1.00 38.41 96 ASP A O 1
ATOM 752 N N . VAL A 1 97 ? -26.701 -2.064 9.311 1.00 48.06 97 VAL A N 1
ATOM 753 C CA . VAL A 1 97 ? -28.103 -1.717 9.311 1.00 48.06 97 VAL A CA 1
ATOM 754 C C . VAL A 1 97 ? -28.753 -3.022 8.888 1.00 48.06 97 VAL A C 1
ATOM 756 O O . VAL A 1 97 ? -29.289 -3.163 7.788 1.00 48.06 97 VAL A O 1
ATOM 759 N N . THR A 1 98 ? -28.703 -4.014 9.778 1.00 41.94 98 THR A N 1
ATOM 760 C CA . THR A 1 98 ? -29.915 -4.786 9.983 1.00 41.94 98 THR A CA 1
ATOM 761 C C . THR A 1 98 ? -30.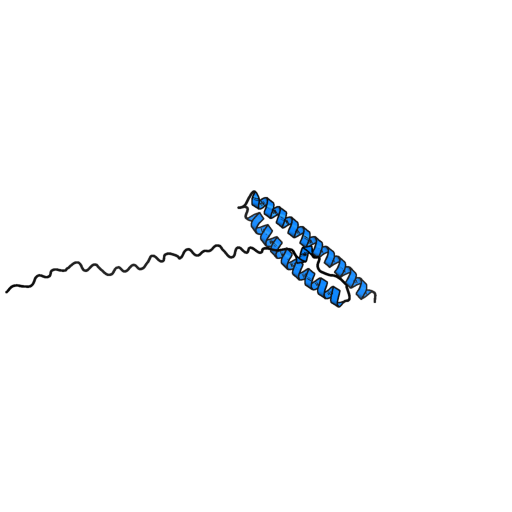981 -3.734 10.264 1.00 41.94 98 THR A C 1
ATOM 763 O O . THR A 1 98 ? -31.049 -3.138 11.333 1.00 41.94 98 THR A O 1
ATOM 766 N N . GLN A 1 99 ? -31.722 -3.371 9.214 1.00 42.19 99 GLN A N 1
ATOM 767 C CA . GLN A 1 99 ? -32.991 -2.700 9.376 1.00 42.19 99 GLN A CA 1
ATOM 768 C C . GLN A 1 99 ? -33.770 -3.636 10.291 1.00 42.19 99 GLN A C 1
ATOM 770 O O . GLN A 1 99 ? -34.286 -4.659 9.839 1.00 42.19 99 GLN A O 1
ATOM 775 N N . GLU A 1 100 ? -33.810 -3.324 11.587 1.00 46.81 100 GLU A N 1
ATOM 776 C CA . GLU A 1 100 ? -34.956 -3.717 12.382 1.00 46.81 100 GLU A CA 1
ATOM 777 C C . GLU A 1 100 ? -36.162 -3.319 11.529 1.00 46.81 100 GLU A C 1
ATOM 779 O O . GLU A 1 100 ? -36.221 -2.167 11.071 1.00 46.81 100 GLU A O 1
ATOM 784 N N . PRO A 1 101 ? -37.069 -4.252 11.193 1.00 45.50 101 PRO A N 1
ATOM 785 C CA . PRO A 1 101 ? -38.279 -3.862 10.509 1.00 45.50 101 PRO A CA 1
ATOM 786 C C . PRO A 1 101 ? -38.924 -2.821 11.411 1.00 45.50 101 PRO A C 1
ATOM 788 O O . PRO A 1 101 ? -39.307 -3.128 12.539 1.00 45.50 101 PRO A O 1
ATOM 791 N N . VAL A 1 102 ? -38.974 -1.577 10.929 1.00 48.72 102 VAL A N 1
ATOM 792 C CA . VAL A 1 102 ? -39.736 -0.512 11.562 1.00 48.72 102 VAL A CA 1
ATOM 793 C C . VAL A 1 102 ? -41.120 -1.106 11.735 1.00 48.72 102 VAL A C 1
ATOM 795 O O . VAL A 1 102 ? -41.823 -1.351 10.752 1.00 48.72 102 VAL A O 1
ATOM 798 N N . VAL A 1 103 ? -41.470 -1.442 12.975 1.00 53.28 103 VAL A N 1
ATOM 799 C CA . VAL A 1 103 ? -42.816 -1.862 13.319 1.00 53.28 103 VAL A CA 1
ATOM 800 C C . VAL A 1 103 ? -43.662 -0.646 12.995 1.00 53.28 103 VAL A C 1
ATOM 802 O O . VAL A 1 103 ? -43.699 0.323 13.751 1.00 53.28 103 VAL A O 1
ATOM 805 N N . ALA A 1 104 ? -44.271 -0.660 11.813 1.00 43.94 104 ALA A N 1
ATOM 806 C CA . ALA A 1 104 ? -45.249 0.316 11.392 1.00 43.94 104 ALA A CA 1
ATOM 807 C C . ALA A 1 104 ? -46.511 0.092 12.232 1.00 43.94 104 ALA A C 1
ATOM 809 O O . ALA A 1 104 ? -47.530 -0.397 11.755 1.00 43.94 104 ALA A O 1
ATOM 810 N N . ASN A 1 105 ? -46.441 0.448 13.512 1.00 49.47 105 ASN A N 1
ATOM 811 C CA . ASN A 1 105 ? -47.622 0.808 14.264 1.00 49.47 105 ASN A CA 1
ATOM 812 C C . ASN A 1 105 ? -48.038 2.185 13.766 1.00 49.47 105 ASN A C 1
ATOM 814 O O . ASN A 1 105 ? -47.455 3.191 14.154 1.00 49.47 105 ASN A O 1
ATOM 818 N N . ASN A 1 106 ? -48.994 2.191 12.840 1.00 48.09 106 ASN A N 1
ATOM 819 C CA . ASN A 1 106 ? -50.133 3.105 12.845 1.00 48.09 106 ASN A CA 1
ATOM 820 C C . ASN A 1 106 ? -51.073 2.744 11.689 1.00 48.09 106 ASN A C 1
ATOM 822 O O . ASN A 1 106 ? -51.130 3.428 10.671 1.00 48.09 106 ASN A O 1
ATOM 826 N N . LEU A 1 107 ? -51.867 1.687 11.878 1.00 43.28 107 LEU A N 1
ATOM 827 C CA . LEU A 1 107 ? -53.219 1.678 11.330 1.00 43.28 107 LEU A CA 1
ATOM 828 C C . LEU A 1 107 ? -54.170 1.985 12.484 1.00 43.28 107 LEU A C 1
ATOM 830 O O . LEU A 1 107 ? -54.725 1.098 13.125 1.00 43.28 107 LEU A O 1
ATOM 834 N N . VAL A 1 108 ? -54.320 3.278 12.763 1.00 47.19 108 VAL A N 1
ATOM 835 C CA . VAL A 1 108 ? -55.472 3.790 13.500 1.00 47.19 108 VAL A CA 1
ATOM 836 C C . VAL A 1 108 ? -56.684 3.568 12.592 1.00 47.19 108 VAL A C 1
ATOM 838 O O . VAL A 1 108 ? -56.991 4.394 11.738 1.00 47.19 108 VAL A O 1
ATOM 841 N N . ARG A 1 109 ? -57.348 2.418 12.732 1.00 43.91 109 ARG A N 1
ATOM 842 C CA . ARG A 1 109 ? -58.766 2.293 12.390 1.00 43.91 109 ARG A CA 1
ATOM 843 C C . ARG A 1 109 ? -59.547 2.629 13.650 1.00 43.91 109 ARG A C 1
ATOM 845 O O . ARG A 1 109 ? -59.810 1.765 14.476 1.00 43.91 109 ARG A O 1
ATOM 852 N N . VAL A 1 110 ? -59.865 3.910 13.796 1.00 48.97 110 VAL A N 1
ATOM 853 C CA . VAL A 1 110 ? -61.067 4.310 14.524 1.00 48.97 110 VAL A CA 1
ATOM 854 C C . VAL A 1 110 ? -62.186 4.189 13.498 1.00 48.97 110 VAL A C 1
ATOM 856 O O . VAL A 1 110 ? -62.384 5.087 12.689 1.00 48.97 110 VAL A O 1
ATOM 859 N N . GLU A 1 111 ? -62.842 3.036 13.468 1.00 44.12 111 GLU A N 1
ATOM 860 C CA . GLU A 1 111 ? -64.237 2.970 13.048 1.00 44.12 111 GLU A CA 1
ATOM 861 C C . GLU A 1 111 ? -65.015 2.479 14.260 1.00 44.12 111 GLU A C 1
ATOM 863 O O . GLU A 1 111 ? -64.605 1.557 14.965 1.00 44.12 111 GLU A O 1
ATOM 868 N N . GLU A 1 112 ? -66.044 3.251 14.557 1.00 48.28 112 GLU A N 1
ATOM 869 C CA . GLU A 1 112 ? -66.705 3.380 15.837 1.00 48.28 112 GLU A CA 1
ATOM 870 C C . GLU A 1 112 ? -67.343 2.065 16.289 1.00 48.28 112 GLU A C 1
ATOM 872 O O . GLU A 1 112 ? -68.014 1.367 15.526 1.00 48.28 112 GLU A O 1
ATOM 877 N N . GLU A 1 113 ? -67.156 1.753 17.571 1.00 42.25 113 GLU A N 1
ATOM 878 C CA . GLU A 1 113 ? -67.972 0.789 18.292 1.00 42.25 113 GLU A CA 1
ATOM 879 C C . GLU A 1 113 ? -69.430 1.266 18.261 1.00 42.25 113 GLU A C 1
ATOM 881 O O . GLU A 1 113 ? -69.861 2.098 19.062 1.00 42.25 113 GLU A O 1
ATOM 886 N N . GLY A 1 114 ? -70.199 0.723 17.316 1.00 40.84 114 GLY A N 1
ATOM 887 C CA . GLY A 1 114 ? -71.655 0.725 17.343 1.00 40.84 114 GLY A CA 1
ATOM 888 C C . GLY A 1 114 ? -72.144 -0.048 18.565 1.00 40.84 114 GLY A C 1
ATOM 889 O O . GLY A 1 114 ? -72.451 -1.235 18.493 1.00 40.84 114 GLY A O 1
ATOM 890 N N . THR A 1 115 ? -72.190 0.630 19.705 1.00 45.62 115 THR A N 1
ATOM 891 C CA . THR A 1 115 ? -72.951 0.215 20.880 1.00 45.62 115 THR A CA 1
ATOM 892 C C . THR A 1 115 ? -74.413 0.568 20.630 1.00 45.62 115 THR A C 1
ATOM 894 O O . THR A 1 115 ? -74.777 1.736 20.548 1.00 45.62 115 THR A O 1
ATOM 897 N N . GLY A 1 116 ? -75.260 -0.444 20.447 1.00 42.72 116 GLY A N 1
ATOM 898 C CA . GLY A 1 116 ? -76.689 -0.211 20.231 1.00 42.72 116 GLY A CA 1
ATOM 899 C C . GLY A 1 116 ? -77.445 -1.397 19.649 1.00 42.72 116 GLY A C 1
ATOM 900 O O . GLY A 1 116 ? -78.254 -1.220 18.746 1.00 42.72 116 GLY A O 1
ATOM 901 N N . GLY A 1 117 ? -77.162 -2.609 20.127 1.00 41.75 117 GLY A N 1
ATOM 902 C CA . GLY A 1 117 ? -78.045 -3.755 19.924 1.00 41.75 117 GLY A CA 1
ATOM 903 C C . GLY A 1 117 ? -79.161 -3.737 20.966 1.00 41.75 117 GLY A C 1
ATOM 904 O O . GLY A 1 117 ? -79.076 -4.460 21.951 1.00 41.75 117 GLY A O 1
ATOM 905 N N . GLU A 1 118 ? -80.177 -2.900 20.762 1.00 49.78 118 GLU A N 1
ATOM 906 C CA . GLU A 1 118 ? -81.498 -3.083 21.372 1.00 49.78 118 GLU A CA 1
ATOM 907 C C . GLU A 1 118 ? -82.394 -3.763 20.328 1.00 49.78 118 GLU A C 1
ATOM 909 O O . GLU A 1 118 ? -83.100 -3.119 19.556 1.00 49.78 118 GLU A O 1
ATOM 914 N N . GLU A 1 119 ? -82.324 -5.095 20.270 1.00 49.22 119 GLU A N 1
ATOM 915 C CA . GLU A 1 119 ? -83.400 -5.907 19.702 1.00 49.22 119 GLU A CA 1
ATOM 916 C C . GLU A 1 119 ? -84.505 -6.041 20.762 1.00 49.22 119 GLU A C 1
ATOM 918 O O . GLU A 1 119 ? -84.535 -6.994 21.538 1.00 49.22 119 GLU A O 1
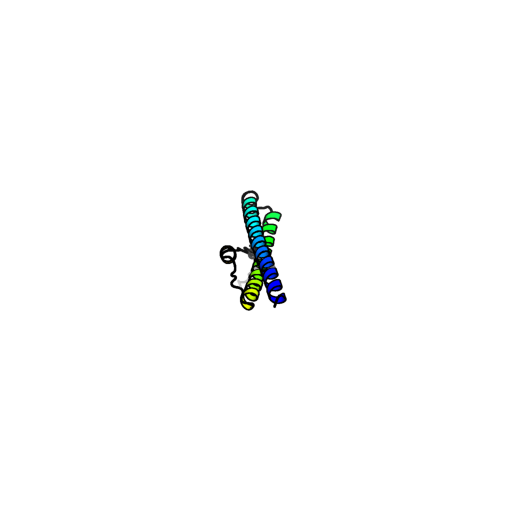ATOM 923 N N . GLU A 1 120 ? -85.432 -5.081 20.804 1.00 46.50 120 GLU A N 1
ATOM 924 C CA . GLU A 1 120 ? -86.797 -5.354 21.257 1.00 46.50 120 GLU A CA 1
ATOM 925 C C . GLU A 1 120 ? -87.681 -5.584 20.030 1.00 46.50 120 GLU A C 1
ATOM 927 O O . GLU A 1 120 ? -87.906 -4.678 19.226 1.00 46.50 120 GLU A O 1
ATOM 932 N N . GLY A 1 121 ? -88.220 -6.799 19.894 1.00 41.75 121 GLY A N 1
ATOM 933 C CA . GLY A 1 121 ? -89.314 -7.038 18.959 1.00 41.75 121 GLY A CA 1
ATOM 934 C C . GLY A 1 121 ? -89.626 -8.495 18.638 1.00 41.75 121 GLY A C 1
ATOM 935 O O . GLY A 1 121 ? -89.325 -8.915 17.533 1.00 41.75 121 GLY A O 1
ATOM 936 N N . VAL A 1 122 ? -90.287 -9.211 19.560 1.00 42.62 122 VAL A N 1
ATOM 937 C CA . VAL A 1 122 ? -91.492 -10.067 19.359 1.00 42.62 122 VAL A CA 1
ATOM 938 C C . VAL A 1 122 ? -92.133 -10.156 20.763 1.00 42.62 122 VAL A C 1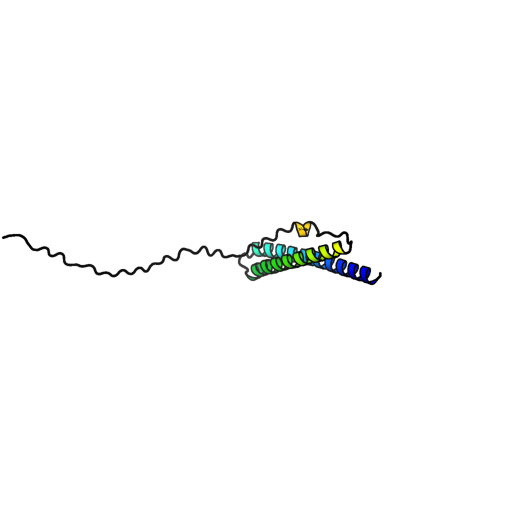
ATOM 940 O O . VAL A 1 122 ? -91.403 -10.407 21.714 1.00 42.62 122 VAL A O 1
ATOM 943 N N . TYR A 1 123 ? -93.388 -9.761 21.022 1.00 39.28 123 TYR A N 1
ATOM 944 C CA . TYR A 1 123 ? -94.619 -10.531 20.783 1.00 39.28 123 TYR A CA 1
ATOM 945 C C . TYR A 1 123 ? -95.869 -9.629 20.692 1.00 39.28 123 TYR A C 1
ATOM 947 O O . TYR A 1 123 ? -96.216 -8.959 21.665 1.00 39.28 123 TYR A O 1
ATOM 955 N N . LEU A 1 124 ? -96.594 -9.721 19.571 1.00 44.00 124 LEU A N 1
ATOM 956 C CA . LEU A 1 124 ? -98.049 -9.926 19.529 1.00 44.00 124 LEU A CA 1
ATOM 957 C C . LEU A 1 124 ? -98.352 -10.965 18.446 1.00 44.00 124 LEU A C 1
ATOM 959 O O . LEU A 1 124 ? -97.760 -10.841 17.350 1.00 44.00 124 LEU A O 1
#

Foldseek 3Di:
DVVLVVVLVVLVVVLVVLLVLLVVLVVVLVVLVVVCVVVVPPVVSVVSNLVSLVVSVVSLVVNVVSVVVSVVSVHPDDDDPVSVPDDRPPPPPPDPCPVPPPPPPDPPPPDDDPPDPPPDDDDD

Secondary structure (DSSP, 8-state):
-HHHHHHHHHHHHHHHHHHHHHHHHHHHHHHHHHHHHH-TT-HHHHHHHHHHHHHHHHHHHHHHHHHHHHHHTT------HHHHH---------------------------------------

Nearest PDB structures (foldseek):
  6dkm-assembly2_D  TM=9.291E-01  e=1.248E+00  synthetic construct

Mean predicted aligned error: 14.43 Å

pLDDT: mean 76.11, std 21.23, range [38.41, 95.88]